Protein AF-A0A9E4FEV1-F1 (afdb_monomer_lite)

Secondary structure (DSSP, 8-state):
---PPP--EEEEEES-HHHHHHHHHHTT----GGGEEEETTEEEEEEEEPGGG-EEEEEEHHHHHHH-TTGGG-

Radius of gyration: 13.85 Å; chains: 1; bounding box: 33×28×42 Å

Structure (mmCIF, N/CA/C/O backbone):
data_AF-A0A9E4FEV1-F1
#
_entry.id   AF-A0A9E4FEV1-F1
#
loop_
_atom_site.group_PDB
_atom_site.id
_atom_site.type_symbol
_atom_site.label_atom_id
_atom_site.label_alt_id
_atom_site.label_comp_id
_atom_site.label_asym_id
_atom_site.label_entity_id
_atom_site.label_seq_id
_atom_site.pdbx_PDB_ins_code
_atom_site.Cartn_x
_atom_site.Cartn_y
_atom_site.Cartn_z
_atom_site.occupancy
_atom_site.B_iso_or_equiv
_atom_site.auth_seq_id
_atom_site.auth_comp_id
_atom_site.auth_asym_id
_atom_site.auth_atom_id
_atom_site.pdbx_PDB_model_num
ATOM 1 N N . MET A 1 1 ? -13.695 15.935 26.835 1.00 54.75 1 MET A N 1
ATOM 2 C CA . MET A 1 1 ? -13.399 14.508 26.593 1.00 54.75 1 MET A CA 1
ATOM 3 C C . MET A 1 1 ? -12.011 14.450 25.990 1.00 54.75 1 MET A C 1
ATOM 5 O O . MET A 1 1 ? -11.736 15.271 25.124 1.00 54.75 1 MET A O 1
ATOM 9 N N . ALA A 1 2 ? -11.114 13.609 26.500 1.00 61.53 2 ALA A N 1
ATOM 10 C CA . ALA A 1 2 ? -9.802 13.455 25.879 1.00 61.53 2 ALA A CA 1
ATOM 11 C C . ALA A 1 2 ? -10.002 12.759 24.525 1.00 61.53 2 ALA A C 1
ATOM 13 O O . ALA A 1 2 ? -10.572 11.672 24.488 1.00 61.53 2 ALA A O 1
ATOM 14 N N . ASN A 1 3 ? -9.595 13.401 23.427 1.00 80.88 3 ASN A N 1
ATOM 15 C CA . ASN A 1 3 ? -9.545 12.754 22.119 1.00 80.88 3 ASN A CA 1
ATOM 16 C C . ASN A 1 3 ? -8.402 11.739 22.151 1.00 80.88 3 ASN A C 1
ATOM 18 O O . ASN A 1 3 ? -7.236 12.103 21.994 1.00 80.88 3 ASN A O 1
ATOM 22 N N . SER A 1 4 ? -8.726 10.476 22.406 1.00 87.31 4 SER A N 1
ATOM 23 C CA . SER A 1 4 ? -7.775 9.391 22.195 1.00 87.31 4 SER A CA 1
ATOM 24 C C . SER A 1 4 ? -7.508 9.239 20.694 1.00 87.31 4 SER A C 1
ATOM 26 O O . SER A 1 4 ? -8.445 9.391 19.906 1.00 87.31 4 SER A O 1
ATOM 28 N N . PRO A 1 5 ? -6.264 8.941 20.280 1.00 89.62 5 PRO A N 1
ATOM 29 C CA . PRO A 1 5 ? -5.987 8.548 18.906 1.00 89.62 5 PRO A CA 1
ATOM 30 C C . PRO A 1 5 ? -6.883 7.375 18.505 1.00 89.62 5 PRO A C 1
ATOM 32 O O . PRO A 1 5 ? -7.016 6.407 19.258 1.00 89.62 5 PRO A O 1
ATOM 35 N N . VAL A 1 6 ? -7.496 7.478 17.331 1.00 89.19 6 VAL A N 1
ATOM 36 C CA . VAL A 1 6 ? -8.271 6.399 16.719 1.00 89.19 6 VAL A CA 1
ATOM 37 C C . VAL A 1 6 ? -7.391 5.756 15.658 1.00 89.19 6 VAL A C 1
ATOM 39 O O . VAL A 1 6 ? -6.712 6.459 14.909 1.00 89.19 6 VAL A O 1
ATOM 42 N N . LEU A 1 7 ? -7.364 4.424 15.626 1.00 91.75 7 LEU A N 1
ATOM 43 C CA . LEU A 1 7 ? -6.700 3.706 14.549 1.00 91.75 7 LEU A CA 1
ATOM 44 C C . LEU A 1 7 ? -7.507 3.908 13.264 1.00 91.75 7 LEU A C 1
ATOM 46 O O . LEU A 1 7 ? -8.631 3.428 13.165 1.00 91.75 7 LEU A O 1
ATOM 50 N N . ASP A 1 8 ? -6.910 4.615 12.315 1.00 93.88 8 ASP A N 1
ATOM 51 C CA . ASP A 1 8 ? -7.553 5.013 11.060 1.00 93.88 8 ASP A CA 1
ATOM 52 C C . ASP A 1 8 ? -7.081 4.158 9.876 1.00 93.88 8 ASP A C 1
ATOM 54 O O . ASP A 1 8 ? -7.866 3.796 9.008 1.00 93.88 8 ASP A O 1
ATOM 58 N N . GLN A 1 9 ? -5.808 3.747 9.880 1.00 95.12 9 GLN A N 1
ATOM 59 C CA . GLN A 1 9 ? -5.200 3.045 8.754 1.00 95.12 9 GLN A CA 1
ATOM 60 C C . GLN A 1 9 ? -4.152 2.017 9.201 1.00 95.12 9 GLN A C 1
ATOM 62 O O . GLN A 1 9 ? -3.408 2.240 10.161 1.00 95.12 9 GLN A O 1
ATOM 67 N N . LEU A 1 10 ? -4.039 0.918 8.452 1.00 94.94 10 LEU A N 1
ATOM 68 C CA . LEU A 1 10 ? -2.890 0.011 8.462 1.00 94.94 10 LEU A CA 1
ATOM 69 C C . LEU A 1 10 ? -2.257 -0.047 7.073 1.00 94.94 10 LEU A C 1
ATOM 71 O O . LEU A 1 10 ? -2.930 -0.331 6.088 1.00 94.94 10 LEU A O 1
ATOM 75 N N . ASN A 1 11 ? -0.946 0.168 7.004 1.00 94.88 11 ASN A N 1
ATOM 76 C CA . ASN A 1 11 ? -0.173 0.020 5.777 1.00 94.88 11 ASN A CA 1
ATOM 77 C C . ASN A 1 11 ?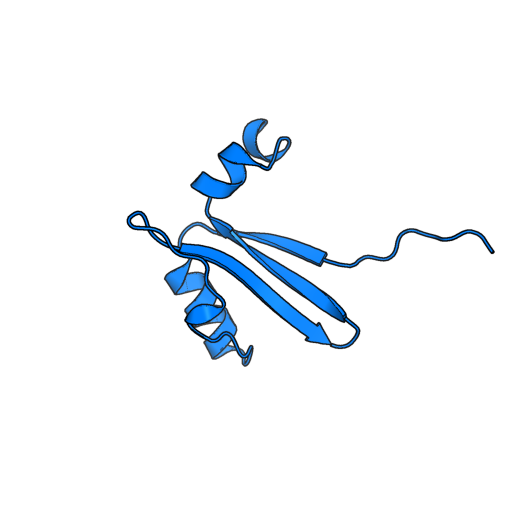 0.710 -1.233 5.835 1.00 94.88 11 ASN A C 1
ATOM 79 O O . ASN A 1 11 ? 1.348 -1.495 6.857 1.00 94.88 11 ASN A O 1
ATOM 83 N N . LEU A 1 12 ? 0.746 -1.993 4.742 1.00 96.38 12 LEU A N 1
ATOM 84 C CA . LEU A 1 12 ? 1.592 -3.167 4.565 1.00 96.38 12 LEU A CA 1
ATOM 85 C C . LEU A 1 12 ? 2.564 -2.932 3.411 1.00 96.38 12 LEU A C 1
ATOM 87 O O . LEU A 1 12 ? 2.149 -2.676 2.282 1.00 96.38 12 LEU A O 1
ATOM 91 N N . ILE A 1 13 ? 3.857 -3.096 3.681 1.00 97.31 13 ILE A N 1
ATOM 92 C CA . ILE A 1 13 ? 4.881 -3.075 2.636 1.00 97.31 13 ILE A CA 1
ATOM 93 C C . ILE A 1 13 ? 4.935 -4.460 1.991 1.00 97.31 13 ILE A C 1
ATOM 95 O O . ILE A 1 13 ? 5.127 -5.464 2.681 1.00 97.31 13 ILE A O 1
ATOM 99 N N . VAL A 1 14 ? 4.763 -4.520 0.673 1.00 97.69 14 VAL A N 1
ATOM 100 C CA . VAL A 1 14 ? 4.644 -5.763 -0.095 1.00 97.69 14 VAL A CA 1
ATOM 101 C C . VAL A 1 14 ? 5.780 -5.922 -1.101 1.00 97.69 14 VAL A C 1
ATOM 103 O O . VAL A 1 14 ? 6.293 -4.950 -1.659 1.00 97.69 14 VAL A O 1
ATOM 106 N N . ASP A 1 15 ? 6.170 -7.176 -1.332 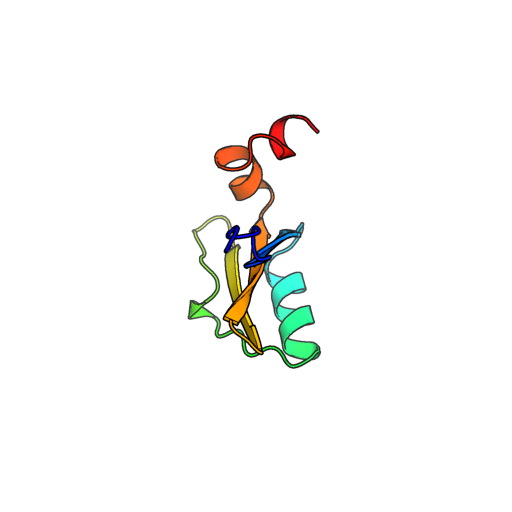1.00 96.38 15 ASP A N 1
ATOM 107 C CA . ASP A 1 15 ? 7.219 -7.531 -2.295 1.00 96.38 15 ASP A CA 1
ATOM 108 C C . ASP A 1 15 ? 6.730 -7.510 -3.749 1.00 96.38 15 ASP A C 1
ATOM 110 O O . ASP A 1 15 ? 7.462 -7.107 -4.648 1.00 96.38 15 ASP A O 1
ATOM 114 N N . ASP A 1 16 ? 5.483 -7.922 -3.985 1.00 97.44 16 ASP A N 1
ATOM 115 C CA . ASP A 1 16 ? 4.876 -7.981 -5.315 1.00 97.44 16 ASP A CA 1
ATOM 116 C C . ASP A 1 16 ? 3.459 -7.412 -5.251 1.00 97.44 16 ASP A C 1
ATOM 118 O O . ASP A 1 16 ? 2.531 -8.056 -4.757 1.00 97.44 16 ASP A O 1
ATOM 122 N N . MET A 1 17 ? 3.302 -6.189 -5.763 1.00 98.00 17 MET A N 1
ATOM 123 C CA . MET A 1 17 ? 2.029 -5.473 -5.720 1.00 98.00 17 MET A CA 1
ATOM 124 C C . MET A 1 17 ? 0.914 -6.228 -6.449 1.00 98.00 17 MET A C 1
ATOM 126 O O . MET A 1 17 ? -0.215 -6.261 -5.970 1.00 98.00 17 MET A O 1
ATOM 130 N N . ASN A 1 18 ? 1.211 -6.861 -7.587 1.00 97.06 18 ASN A N 1
ATOM 131 C CA . ASN A 1 18 ? 0.188 -7.555 -8.366 1.00 97.06 18 ASN A CA 1
ATOM 132 C C . ASN A 1 18 ? -0.312 -8.781 -7.608 1.00 97.06 18 ASN A C 1
ATOM 134 O O . ASN A 1 18 ? -1.514 -8.934 -7.418 1.00 97.06 18 ASN A O 1
ATOM 138 N N . ARG A 1 19 ? 0.609 -9.599 -7.084 1.00 98.25 19 ARG A N 1
ATOM 139 C CA . ARG A 1 19 ? 0.237 -10.788 -6.306 1.00 98.25 19 ARG A CA 1
ATOM 140 C C . ARG A 1 19 ? -0.517 -10.433 -5.030 1.00 98.25 19 ARG A C 1
ATOM 142 O O . ARG A 1 19 ? -1.434 -11.159 -4.653 1.00 98.25 19 ARG A O 1
ATOM 149 N N . SER A 1 20 ? -0.144 -9.343 -4.364 1.00 98.25 20 SER A N 1
ATOM 150 C CA . SER A 1 20 ? -0.859 -8.869 -3.179 1.00 98.25 20 SER A CA 1
ATOM 151 C C . SER A 1 20 ? -2.269 -8.390 -3.520 1.00 98.25 20 SER A C 1
ATOM 153 O O . SER A 1 20 ? -3.216 -8.797 -2.852 1.00 98.25 20 SER A O 1
ATOM 155 N N . VAL A 1 21 ? -2.438 -7.592 -4.578 1.00 97.75 21 VAL A N 1
ATOM 156 C CA . VAL A 1 21 ? -3.765 -7.152 -5.042 1.00 97.75 21 VAL A CA 1
ATOM 157 C C . VAL A 1 21 ? -4.631 -8.346 -5.450 1.00 97.75 21 VAL A C 1
ATOM 159 O O . VAL A 1 21 ? -5.780 -8.430 -5.021 1.00 97.75 21 VAL A O 1
ATOM 162 N N . ASP A 1 22 ? -4.082 -9.303 -6.201 1.00 98.06 22 ASP A N 1
ATOM 163 C CA . ASP A 1 22 ? -4.798 -10.517 -6.609 1.00 98.06 22 ASP A CA 1
ATOM 164 C C . ASP A 1 22 ? -5.250 -11.342 -5.400 1.00 98.06 22 ASP A C 1
ATOM 166 O O . ASP A 1 22 ? -6.378 -11.836 -5.367 1.00 98.06 22 ASP A O 1
ATOM 170 N N . PHE A 1 23 ? -4.404 -11.449 -4.372 1.00 97.88 23 PHE A N 1
ATOM 171 C CA . PHE A 1 23 ? -4.766 -12.099 -3.116 1.00 97.88 23 PHE A CA 1
ATOM 172 C C . PHE A 1 23 ? -5.943 -11.397 -2.427 1.00 97.88 23 PHE A C 1
ATOM 174 O O . PHE A 1 23 ? -6.912 -12.058 -2.054 1.00 97.88 23 PHE A O 1
ATOM 181 N N . TYR A 1 24 ? -5.894 -10.069 -2.280 1.00 96.25 24 TYR A N 1
ATOM 182 C CA . TYR A 1 24 ? -6.964 -9.331 -1.605 1.00 96.25 24 TYR A CA 1
ATOM 183 C C . TYR A 1 24 ? -8.281 -9.344 -2.394 1.00 96.25 24 TYR A C 1
ATOM 185 O O . TYR A 1 24 ? -9.348 -9.506 -1.798 1.00 96.25 24 TYR A O 1
ATOM 193 N N . ARG A 1 25 ? -8.217 -9.294 -3.730 1.00 96.69 25 ARG A N 1
ATOM 194 C CA . ARG A 1 25 ? -9.376 -9.527 -4.607 1.00 96.69 25 ARG A CA 1
ATOM 195 C C . ARG A 1 25 ? -9.969 -10.919 -4.402 1.00 96.69 25 ARG A C 1
ATOM 197 O O . ARG A 1 25 ? -11.181 -11.058 -4.266 1.00 96.69 25 ARG A O 1
ATOM 204 N N . ALA A 1 26 ? -9.125 -11.949 -4.324 1.00 98.06 26 ALA A N 1
ATOM 205 C CA . ALA A 1 26 ? -9.568 -13.331 -4.148 1.00 98.06 26 ALA A CA 1
ATOM 206 C C . ALA A 1 26 ? -10.297 -13.572 -2.815 1.00 98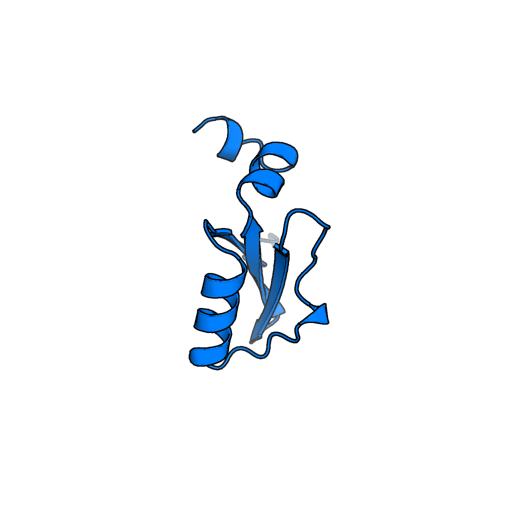.06 26 ALA A C 1
ATOM 208 O O . ALA A 1 26 ? -11.166 -14.440 -2.748 1.00 98.06 26 ALA A O 1
ATOM 209 N N . ILE A 1 27 ? -9.980 -12.801 -1.769 1.00 95.75 27 ILE A N 1
ATOM 210 C CA . ILE A 1 27 ? -10.673 -12.872 -0.471 1.00 95.75 27 ILE A CA 1
ATOM 211 C C . ILE A 1 27 ? -11.836 -11.874 -0.343 1.00 95.75 27 ILE A C 1
ATOM 213 O O . ILE A 1 27 ? -12.420 -11.753 0.733 1.00 95.75 27 ILE A O 1
ATOM 217 N N . GLY A 1 28 ? -12.206 -11.199 -1.436 1.00 94.75 28 GLY A N 1
ATOM 218 C CA . GLY A 1 28 ? -13.442 -10.424 -1.548 1.00 94.75 28 GLY A CA 1
ATOM 219 C C . GLY A 1 28 ? -13.305 -8.912 -1.380 1.00 94.75 28 GLY A C 1
ATOM 220 O O . GLY A 1 28 ? -14.332 -8.246 -1.260 1.00 94.75 28 GLY A O 1
ATOM 221 N N . LEU A 1 29 ? -12.090 -8.351 -1.369 1.00 93.75 29 LEU A N 1
ATOM 222 C CA . LEU A 1 29 ? -11.931 -6.896 -1.413 1.00 93.75 29 LEU A CA 1
ATOM 223 C C . LEU A 1 29 ? -12.140 -6.393 -2.846 1.00 93.75 29 LEU A C 1
ATOM 225 O O . LEU A 1 29 ? -11.537 -6.904 -3.791 1.00 93.75 29 LEU A O 1
ATOM 229 N N . ASP A 1 30 ? -12.965 -5.357 -2.991 1.00 92.06 30 ASP A N 1
ATOM 230 C CA . ASP A 1 30 ? -13.129 -4.647 -4.256 1.00 92.06 30 ASP A CA 1
ATOM 231 C C . ASP A 1 30 ? -11.968 -3.666 -4.446 1.00 92.06 30 ASP A C 1
ATOM 233 O O . ASP A 1 30 ? -11.882 -2.627 -3.789 1.00 92.06 30 ASP A O 1
ATOM 237 N N . ILE A 1 31 ? -11.035 -4.046 -5.316 1.00 94.94 31 ILE A N 1
ATOM 238 C CA . ILE A 1 31 ? -9.867 -3.241 -5.667 1.00 94.94 31 ILE A CA 1
ATOM 239 C C . ILE A 1 31 ? -9.925 -3.040 -7.174 1.00 94.94 31 ILE A C 1
ATOM 241 O O . ILE A 1 31 ? -9.486 -3.936 -7.898 1.00 94.94 31 ILE A O 1
ATOM 245 N N . PRO A 1 32 ? -10.463 -1.926 -7.687 1.00 94.88 32 PRO A N 1
ATOM 246 C CA . PRO A 1 32 ? -10.396 -1.636 -9.114 1.00 94.88 32 PRO A CA 1
ATOM 247 C C . PRO A 1 32 ? -8.934 -1.418 -9.537 1.00 94.88 32 PRO A C 1
ATOM 249 O O . PRO A 1 32 ? -8.101 -1.016 -8.724 1.00 94.88 32 PRO A O 1
ATOM 252 N N . ASP A 1 33 ? -8.583 -1.720 -10.790 1.00 94.50 33 ASP A N 1
ATOM 253 C CA . ASP A 1 33 ? 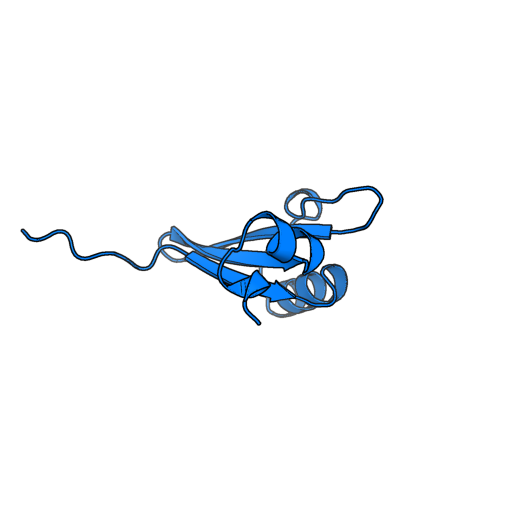-7.195 -1.572 -11.267 1.00 94.50 33 ASP A CA 1
ATOM 254 C C . ASP A 1 33 ? -6.705 -0.120 -11.137 1.00 94.50 33 ASP A C 1
ATOM 256 O O . ASP A 1 33 ? -5.538 0.116 -10.829 1.00 94.50 33 ASP A O 1
ATOM 260 N N . GLU A 1 34 ? -7.613 0.845 -11.284 1.00 94.62 34 GLU A N 1
ATOM 261 C CA . GLU A 1 34 ? -7.371 2.280 -11.145 1.00 94.62 34 GLU A CA 1
ATOM 262 C C . GLU A 1 34 ? -7.058 2.704 -9.704 1.00 94.62 34 GLU A C 1
ATOM 264 O O . GLU A 1 34 ? -6.465 3.763 -9.496 1.00 94.62 34 GLU A O 1
ATOM 269 N N . ALA A 1 35 ? -7.430 1.894 -8.704 1.00 94.19 35 ALA A N 1
ATOM 270 C CA . ALA A 1 35 ? -7.059 2.140 -7.310 1.00 94.19 35 ALA A CA 1
ATOM 271 C C . ALA A 1 35 ? -5.590 1.797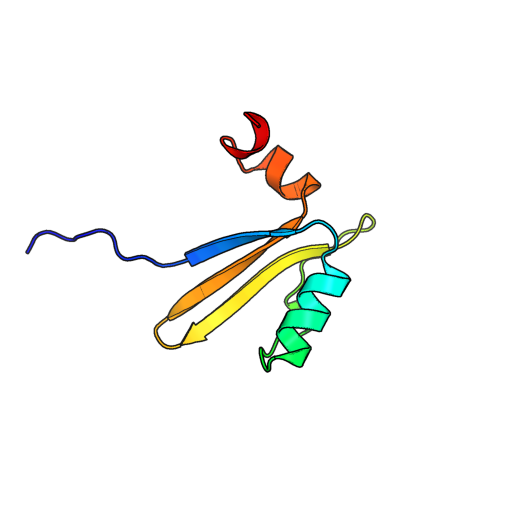 -7.027 1.00 94.19 35 ALA A C 1
ATOM 273 O O . ALA A 1 35 ? -5.057 2.204 -5.994 1.00 94.19 35 ALA A O 1
ATOM 274 N N . VAL A 1 36 ? -4.926 1.064 -7.928 1.00 97.75 36 VAL A N 1
ATOM 275 C CA . VAL A 1 36 ? -3.496 0.787 -7.819 1.00 97.75 36 VAL A CA 1
ATOM 276 C C . VAL A 1 36 ? -2.734 1.890 -8.541 1.00 97.75 36 VAL A C 1
ATOM 278 O O . VAL A 1 36 ? -2.686 1.939 -9.771 1.00 97.75 36 VAL A O 1
ATOM 281 N N . TRP A 1 37 ? -2.077 2.763 -7.783 1.00 97.75 37 TRP A N 1
ATOM 282 C CA . TRP A 1 37 ? -1.134 3.714 -8.351 1.00 97.75 37 TRP A CA 1
ATOM 283 C C . TRP A 1 37 ? 0.070 2.965 -8.923 1.00 97.75 37 TRP A C 1
ATOM 285 O O . TRP A 1 37 ? 0.769 2.224 -8.222 1.00 97.75 37 TRP A O 1
ATOM 295 N N . ARG A 1 38 ? 0.311 3.168 -10.217 1.00 97.25 38 ARG A N 1
ATOM 296 C CA . ARG A 1 38 ? 1.363 2.513 -10.992 1.00 97.25 38 ARG A CA 1
ATOM 297 C C . ARG A 1 38 ? 2.218 3.546 -11.711 1.00 97.25 38 ARG A C 1
ATOM 299 O O . ARG A 1 38 ? 1.726 4.594 -12.125 1.00 97.25 38 ARG A O 1
ATOM 306 N N . THR A 1 39 ? 3.489 3.219 -11.889 1.00 94.94 39 THR A N 1
ATOM 307 C CA . THR A 1 39 ? 4.405 3.897 -12.812 1.00 94.94 39 THR A CA 1
ATOM 308 C C . THR A 1 39 ? 4.962 2.876 -13.808 1.00 94.94 39 THR A C 1
ATOM 310 O O . THR A 1 39 ? 4.588 1.702 -13.782 1.00 94.94 39 THR A O 1
ATOM 313 N N . GLU A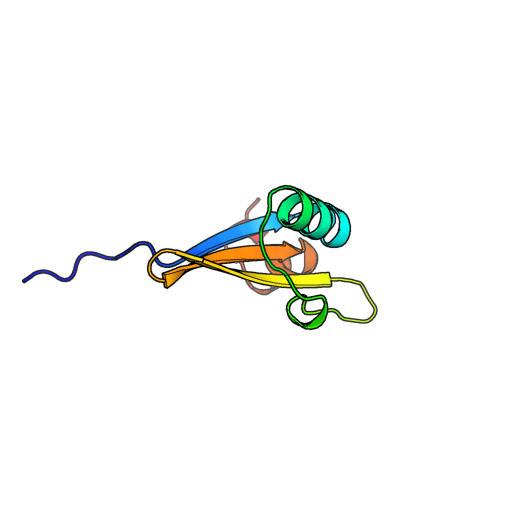 1 40 ? 5.881 3.299 -14.676 1.00 94.81 40 GLU A N 1
ATOM 314 C CA . GLU A 1 40 ? 6.591 2.404 -15.600 1.00 94.81 40 GLU A CA 1
ATOM 315 C C . GLU A 1 40 ? 7.359 1.279 -14.883 1.00 94.81 40 GLU A C 1
ATOM 317 O O . GLU A 1 40 ? 7.593 0.226 -15.472 1.00 94.81 40 GLU A O 1
ATOM 322 N N . THR A 1 41 ? 7.725 1.465 -13.609 1.00 93.19 41 THR A N 1
ATOM 323 C CA . THR A 1 41 ? 8.474 0.473 -12.820 1.00 93.19 41 THR A CA 1
ATOM 324 C C . THR A 1 41 ? 7.582 -0.455 -11.994 1.00 93.19 41 THR A C 1
ATOM 326 O O . THR A 1 41 ? 8.095 -1.356 -11.330 1.00 93.19 41 THR A O 1
ATOM 329 N N . GLY A 1 42 ? 6.255 -0.295 -12.058 1.00 95.31 42 GLY A N 1
ATOM 330 C CA . GLY A 1 42 ? 5.293 -1.195 -11.422 1.00 95.31 42 GLY A CA 1
ATOM 331 C C . GLY A 1 42 ? 4.265 -0.495 -10.534 1.00 95.31 42 GLY A C 1
ATOM 332 O O . GLY A 1 42 ? 4.058 0.714 -10.606 1.00 95.31 42 GLY A O 1
ATOM 333 N N . GLY A 1 43 ? 3.559 -1.292 -9.727 1.00 97.56 43 GLY A N 1
ATOM 334 C CA . GLY A 1 43 ? 2.580 -0.799 -8.757 1.00 97.56 43 GLY A CA 1
ATOM 335 C C . GLY A 1 43 ? 3.239 -0.372 -7.455 1.00 97.56 43 GLY A C 1
ATOM 336 O O . GLY A 1 43 ? 4.074 -1.099 -6.920 1.00 97.56 43 GLY A O 1
ATOM 337 N N . HIS A 1 44 ? 2.847 0.794 -6.951 1.00 97.75 44 HIS A N 1
ATOM 338 C CA . HIS A 1 44 ? 3.497 1.427 -5.812 1.00 97.75 44 HIS A CA 1
ATOM 339 C C . HIS A 1 44 ? 2.599 1.603 -4.605 1.00 97.75 44 HIS A C 1
ATOM 341 O O . HIS A 1 44 ? 3.105 1.454 -3.498 1.00 97.75 44 HIS A O 1
ATOM 347 N N . HIS A 1 45 ? 1.316 1.892 -4.812 1.00 98.00 45 HIS A N 1
ATOM 348 C CA . HIS A 1 45 ? 0.376 2.154 -3.730 1.00 98.00 45 HIS A CA 1
ATOM 349 C C . HIS A 1 45 ? -1.026 1.679 -4.101 1.00 98.00 45 HIS A C 1
ATOM 351 O O . HIS A 1 45 ? -1.449 1.857 -5.242 1.00 98.00 45 HIS A O 1
ATOM 357 N N . ALA A 1 46 ? -1.753 1.118 -3.145 1.00 97.69 46 ALA A N 1
ATOM 358 C CA . ALA A 1 46 ? -3.185 0.871 -3.262 1.00 97.69 46 ALA A CA 1
ATOM 359 C C . ALA A 1 46 ? -3.850 1.077 -1.901 1.00 97.69 46 ALA A C 1
ATOM 361 O O . ALA A 1 46 ? -3.306 0.641 -0.887 1.00 97.69 46 ALA A O 1
ATOM 362 N N . VAL A 1 47 ? -5.033 1.694 -1.884 1.00 95.88 47 VAL A N 1
ATOM 363 C CA . VAL A 1 47 ? -5.848 1.870 -0.672 1.00 95.88 47 VAL A CA 1
ATOM 364 C C . VAL A 1 47 ? -7.165 1.137 -0.842 1.00 95.88 47 VAL A C 1
ATOM 366 O O . VAL A 1 47 ? -7.845 1.283 -1.857 1.00 95.88 47 VAL A O 1
ATOM 369 N N . MET A 1 48 ? -7.532 0.370 0.176 1.00 94.25 48 MET A N 1
ATOM 370 C CA . MET A 1 48 ? -8.815 -0.304 0.289 1.00 94.25 48 MET A CA 1
ATOM 371 C C . MET A 1 48 ? -9.583 0.283 1.465 1.00 94.25 48 MET A C 1
ATOM 373 O O . MET A 1 48 ? -9.100 0.288 2.600 1.00 94.25 48 MET A O 1
ATOM 377 N N . LYS A 1 49 ? -10.807 0.733 1.189 1.00 91.50 49 LYS A N 1
ATOM 378 C CA . LYS A 1 49 ? -11.737 1.176 2.227 1.00 91.50 49 LYS A CA 1
ATOM 379 C C . LYS A 1 49 ? -12.369 -0.039 2.886 1.00 91.50 49 LYS A C 1
ATOM 381 O O . LYS A 1 49 ? -13.011 -0.848 2.218 1.00 91.50 49 LYS A O 1
ATOM 386 N N . MET A 1 50 ? -12.197 -0.142 4.194 1.00 90.56 50 MET A N 1
ATOM 387 C CA . MET A 1 50 ? -12.788 -1.182 5.024 1.00 90.56 50 MET A CA 1
ATOM 388 C C . MET A 1 50 ? -14.075 -0.649 5.678 1.00 90.56 50 MET A C 1
ATOM 390 O O . MET A 1 50 ? -14.361 0.554 5.615 1.00 90.56 50 MET A O 1
ATOM 394 N N . PRO A 1 51 ? -14.891 -1.522 6.296 1.00 89.44 51 PRO A N 1
ATOM 395 C CA . PRO A 1 51 ? -16.017 -1.077 7.106 1.00 89.44 51 PRO A CA 1
ATOM 396 C C . PRO A 1 51 ? -15.601 -0.046 8.163 1.00 89.44 51 PRO A C 1
ATOM 398 O O . PRO A 1 51 ? -14.455 -0.017 8.611 1.00 89.44 51 PRO A O 1
ATOM 401 N N . ASP A 1 52 ? -16.551 0.802 8.550 1.00 90.25 52 ASP A N 1
ATOM 402 C CA . ASP A 1 52 ? -16.395 1.807 9.610 1.00 90.25 52 ASP A CA 1
ATOM 403 C C . ASP A 1 52 ? -15.298 2.862 9.371 1.00 90.25 52 ASP A C 1
ATOM 405 O O . ASP A 1 52 ? -14.899 3.569 10.293 1.00 90.25 52 ASP A O 1
ATOM 409 N N . GLY A 1 53 ? -14.856 3.024 8.119 1.00 88.69 53 GLY A N 1
ATOM 410 C CA . GLY A 1 53 ? -13.928 4.082 7.711 1.00 88.69 53 GLY A CA 1
ATOM 411 C C . GLY A 1 53 ? -12.451 3.745 7.893 1.00 88.69 53 GLY A C 1
ATOM 412 O O . GLY A 1 53 ? -11.620 4.581 7.569 1.00 88.69 53 GLY A O 1
ATOM 413 N N . PHE A 1 54 ? -12.120 2.536 8.354 1.00 94.62 54 PHE A N 1
ATOM 414 C CA . PHE A 1 54 ? -10.736 2.078 8.433 1.00 94.62 54 PHE A CA 1
ATOM 415 C C . PHE A 1 54 ? -10.143 1.856 7.034 1.00 94.62 54 PHE A C 1
ATOM 417 O O . PHE A 1 54 ? -10.821 1.363 6.131 1.00 94.62 54 PHE A O 1
ATOM 424 N N . GLU A 1 55 ? -8.861 2.161 6.855 1.00 95.81 55 GLU A N 1
ATOM 425 C CA . GLU A 1 55 ? -8.159 1.964 5.588 1.00 95.81 55 GLU A CA 1
ATOM 426 C C . GLU A 1 55 ? -7.071 0.891 5.701 1.00 95.81 55 GLU A C 1
ATOM 428 O O . GLU A 1 55 ? -6.205 0.914 6.577 1.00 95.81 55 GLU A O 1
ATOM 433 N N . LEU A 1 56 ? -7.089 -0.061 4.770 1.00 95.88 56 LEU A N 1
ATOM 434 C CA . LEU A 1 56 ? -5.935 -0.912 4.505 1.00 95.88 56 LEU A CA 1
ATOM 435 C C . LEU A 1 56 ? -5.175 -0.297 3.330 1.00 95.88 56 LEU A C 1
ATOM 437 O O . LEU A 1 56 ? -5.781 0.091 2.335 1.00 95.88 56 LEU A O 1
ATOM 441 N N . ALA A 1 57 ? -3.854 -0.231 3.415 1.00 97.06 57 ALA A N 1
ATOM 442 C CA . ALA A 1 57 ? -3.012 0.255 2.334 1.00 97.06 57 ALA A CA 1
ATOM 443 C C . ALA A 1 57 ? -1.878 -0.729 2.042 1.00 97.06 57 ALA A C 1
ATOM 445 O O . ALA A 1 57 ? -1.338 -1.354 2.956 1.00 97.06 57 ALA A O 1
ATOM 446 N N . LEU A 1 58 ? -1.521 -0.862 0.768 1.00 98.19 58 LEU A N 1
ATOM 447 C CA . LEU A 1 58 ? -0.363 -1.626 0.312 1.00 98.19 58 LEU A CA 1
ATOM 448 C C . LEU A 1 58 ? 0.651 -0.668 -0.292 1.00 98.19 58 LEU A C 1
ATOM 450 O O . LEU A 1 58 ? 0.283 0.105 -1.175 1.00 98.19 58 LEU A O 1
ATOM 454 N N . ASP A 1 59 ? 1.913 -0.791 0.108 1.00 97.88 59 ASP A N 1
ATOM 455 C CA . ASP A 1 59 ? 3.024 -0.039 -0.470 1.00 97.88 59 ASP A CA 1
ATOM 456 C C . ASP A 1 59 ? 4.114 -0.952 -1.006 1.00 97.88 59 ASP A C 1
ATOM 458 O O . ASP A 1 59 ? 4.492 -1.948 -0.399 1.00 97.88 59 ASP A O 1
ATOM 462 N N . SER A 1 60 ? 4.681 -0.586 -2.148 1.00 97.56 60 SER A N 1
ATOM 463 C CA . SER A 1 60 ? 5.888 -1.244 -2.652 1.00 97.56 60 SER A CA 1
ATOM 464 C C . SER A 1 60 ? 7.121 -0.882 -1.812 1.00 97.56 60 SER A C 1
ATOM 466 O O . SER A 1 60 ? 7.216 0.235 -1.294 1.00 97.56 60 SER A O 1
ATOM 468 N N . LYS A 1 61 ? 8.122 -1.771 -1.754 1.00 95.75 61 LYS A N 1
ATOM 469 C CA . LYS A 1 61 ? 9.427 -1.469 -1.127 1.00 95.75 61 LYS A CA 1
ATOM 470 C C . LYS A 1 61 ? 10.079 -0.175 -1.655 1.00 95.75 61 LYS A C 1
ATOM 472 O O . LYS A 1 61 ? 10.449 0.649 -0.819 1.00 95.75 61 LYS A O 1
ATOM 477 N N . PRO A 1 62 ? 10.143 0.085 -2.982 1.00 94.94 62 PRO A N 1
ATOM 478 C CA . PRO A 1 62 ? 10.703 1.339 -3.493 1.00 94.94 62 PRO A CA 1
ATOM 479 C C . PRO A 1 62 ? 9.965 2.589 -3.000 1.00 94.94 62 PRO A C 1
ATOM 481 O O . PRO A 1 62 ? 10.592 3.608 -2.731 1.00 94.94 62 PRO A O 1
ATOM 484 N N . LEU A 1 63 ? 8.635 2.527 -2.851 1.00 96.00 63 LEU A N 1
ATOM 485 C CA . LEU A 1 63 ? 7.873 3.642 -2.285 1.00 96.00 63 LEU A CA 1
ATOM 486 C C . LEU A 1 63 ? 8.225 3.838 -0.802 1.00 96.00 63 LEU A C 1
ATOM 488 O O . LEU A 1 63 ? 8.511 4.962 -0.382 1.00 96.00 63 LEU A O 1
ATOM 492 N N . ALA A 1 64 ? 8.260 2.751 -0.027 1.00 95.94 64 ALA A N 1
ATOM 493 C CA . ALA A 1 64 ? 8.576 2.787 1.398 1.00 95.94 64 ALA A CA 1
ATOM 494 C C . ALA A 1 64 ? 9.963 3.383 1.690 1.00 95.94 64 ALA A C 1
ATOM 496 O O . ALA A 1 64 ? 10.103 4.167 2.626 1.00 95.94 64 ALA A O 1
ATOM 497 N N . GLU A 1 65 ? 10.972 3.102 0.864 1.00 93.81 65 GLU A N 1
ATOM 498 C CA . GLU A 1 65 ? 12.306 3.712 0.977 1.00 93.81 65 GLU A CA 1
ATOM 499 C C . GLU A 1 65 ? 12.276 5.249 0.883 1.00 93.81 65 GLU A C 1
ATOM 501 O O . GLU A 1 65 ? 13.074 5.939 1.527 1.00 93.81 65 GLU A O 1
ATOM 506 N N . VAL A 1 66 ? 11.331 5.816 0.127 1.00 93.44 66 VAL A N 1
ATOM 507 C CA . VAL A 1 66 ? 11.209 7.267 -0.062 1.00 93.44 66 VAL A CA 1
ATOM 508 C C . VAL A 1 66 ? 10.447 7.927 1.086 1.00 93.44 66 VAL A C 1
ATOM 510 O O . VAL A 1 66 ? 10.929 8.917 1.646 1.00 93.44 66 VAL A O 1
ATOM 513 N N . TYR A 1 67 ? 9.277 7.406 1.466 1.00 93.00 67 TYR A N 1
ATOM 514 C CA . TYR A 1 67 ? 8.410 8.092 2.434 1.00 93.00 67 TYR A CA 1
ATOM 515 C C . TYR A 1 67 ? 8.590 7.608 3.883 1.00 93.00 67 TYR A C 1
ATOM 517 O O . TYR A 1 67 ? 8.419 8.395 4.816 1.00 93.00 67 TYR A O 1
ATOM 525 N N . ASN A 1 68 ? 8.937 6.335 4.103 1.00 93.38 68 ASN A N 1
ATOM 526 C CA . ASN A 1 68 ? 8.886 5.709 5.421 1.00 93.38 68 ASN A CA 1
ATOM 527 C C . ASN A 1 68 ? 10.263 5.737 6.103 1.00 93.38 68 ASN A C 1
ATOM 529 O O . ASN A 1 68 ? 11.145 4.922 5.839 1.00 93.38 68 ASN A O 1
ATOM 533 N N . ALA A 1 69 ? 10.450 6.683 7.028 1.00 92.62 69 ALA A N 1
ATOM 534 C CA . ALA A 1 69 ? 11.703 6.815 7.771 1.00 92.62 69 ALA A CA 1
ATOM 535 C C . ALA A 1 69 ? 12.028 5.596 8.650 1.00 92.62 69 ALA A C 1
ATOM 537 O O . ALA A 1 69 ? 13.204 5.295 8.832 1.00 92.62 69 ALA A O 1
ATOM 538 N N . GLY A 1 70 ? 11.008 4.902 9.165 1.00 89.12 70 GLY A N 1
ATOM 539 C CA . GLY A 1 70 ? 11.190 3.682 9.949 1.00 89.12 70 GLY A CA 1
ATOM 540 C C . GLY A 1 70 ? 11.685 2.528 9.085 1.00 89.12 70 GLY A C 1
ATOM 541 O O . GLY A 1 70 ? 12.625 1.852 9.476 1.00 89.12 70 GLY A O 1
ATOM 542 N N . TRP A 1 71 ? 11.118 2.360 7.885 1.00 90.75 71 TRP A N 1
ATOM 543 C CA . TRP A 1 71 ? 11.549 1.338 6.924 1.00 90.75 71 TRP A CA 1
ATOM 544 C C . TRP A 1 71 ? 13.030 1.466 6.563 1.00 90.75 71 TRP A C 1
ATOM 546 O O . TRP A 1 71 ? 13.750 0.480 6.591 1.00 90.75 71 TRP A O 1
ATOM 556 N N . ARG A 1 72 ? 13.506 2.691 6.310 1.00 87.88 72 ARG A N 1
ATOM 557 C CA . ARG A 1 72 ? 14.922 2.959 5.999 1.00 87.88 72 ARG A CA 1
ATOM 558 C C . ARG A 1 72 ? 15.910 2.573 7.108 1.00 87.88 72 ARG A C 1
ATOM 560 O O . ARG A 1 72 ? 17.110 2.567 6.854 1.00 87.88 72 ARG A O 1
ATOM 567 N N . ALA A 1 73 ? 15.435 2.363 8.334 1.00 82.75 73 ALA A N 1
ATOM 568 C CA . ALA A 1 73 ? 16.271 1.988 9.470 1.00 82.75 73 ALA A CA 1
ATOM 569 C C . ALA A 1 73 ? 16.393 0.463 9.663 1.00 82.75 73 ALA A C 1
ATOM 571 O O . ALA A 1 73 ? 17.125 0.043 10.562 1.00 82.75 73 ALA A O 1
ATOM 572 N N . PHE A 1 74 ? 15.685 -0.337 8.855 1.00 71.69 74 PHE A N 1
ATOM 573 C CA . PHE A 1 74 ? 15.783 -1.799 8.798 1.00 71.69 74 PHE A CA 1
ATOM 574 C C . PHE A 1 74 ? 16.661 -2.244 7.625 1.00 71.69 74 PHE A C 1
ATOM 576 O O . PHE A 1 74 ? 17.323 -3.295 7.781 1.00 71.69 74 PHE A O 1
#

Foldseek 3Di:
DDPDDDQAEDEDEDAAPVVVVVVCVVVPFDFPPVQFDADPVGTAKHWGQDPPNHIYMYGYPVNCCPPPPVSVVD

Sequence (74 aa):
MANSPVLDQLNLIVDDMNRSVDFYRAIGLDIPDEAVWRTETGGHHAVMKMPDGFELALDSKPLAEVYNAGWRAF

pLDDT: mean 93.18, std 7.32, range [54.75, 98.25]